Protein AF-A0A2G2DSK7-F1 (afdb_monomer_lite)

pLDDT: mean 80.47, std 18.81, range [43.06, 97.62]

Structure (mmCIF, N/CA/C/O backbone):
data_AF-A0A2G2DSK7-F1
#
_entry.id   AF-A0A2G2DSK7-F1
#
loop_
_atom_site.group_PDB
_atom_site.id
_atom_site.type_symbol
_atom_site.label_atom_id
_atom_site.label_alt_id
_atom_site.label_comp_id
_atom_site.label_asym_id
_atom_site.label_entity_id
_atom_site.label_seq_id
_atom_site.pdbx_PDB_ins_code
_atom_site.Cartn_x
_atom_site.Cartn_y
_atom_site.Cartn_z
_atom_site.occupancy
_atom_site.B_iso_or_equiv
_atom_site.auth_seq_id
_atom_site.auth_comp_id
_atom_site.auth_asym_id
_atom_site.auth_atom_id
_atom_site.pdbx_PDB_model_num
ATOM 1 N N . MET A 1 1 ? 7.469 10.365 53.364 1.00 54.75 1 MET A N 1
ATOM 2 C CA . MET A 1 1 ? 6.529 9.540 52.566 1.00 54.75 1 MET A CA 1
ATOM 3 C C . MET A 1 1 ? 5.933 10.265 51.353 1.00 54.75 1 MET A C 1
ATOM 5 O O . MET A 1 1 ? 5.627 9.580 50.392 1.00 54.75 1 MET A O 1
ATOM 9 N N . LYS A 1 2 ? 5.822 11.608 51.327 1.00 53.41 2 LYS A N 1
ATOM 10 C CA . LYS A 1 2 ? 5.332 12.360 50.147 1.00 53.41 2 LYS A CA 1
ATOM 11 C C . LYS A 1 2 ? 6.236 12.252 48.898 1.00 53.41 2 LYS A C 1
ATOM 13 O O . LYS A 1 2 ? 5.727 12.023 47.811 1.00 53.41 2 LYS A O 1
ATOM 18 N N . ASN A 1 3 ? 7.563 12.260 49.069 1.00 56.66 3 ASN A N 1
ATOM 19 C CA . ASN A 1 3 ? 8.513 12.261 47.939 1.00 56.66 3 ASN A CA 1
ATOM 20 C C . ASN A 1 3 ? 8.522 10.985 47.077 1.00 56.66 3 ASN A C 1
ATOM 22 O O . ASN A 1 3 ? 8.828 11.057 45.895 1.00 56.66 3 ASN A O 1
ATOM 26 N N . ILE A 1 4 ? 8.203 9.811 47.633 1.00 57.50 4 ILE A N 1
ATOM 27 C CA . ILE A 1 4 ? 8.248 8.545 46.871 1.00 57.50 4 ILE A CA 1
ATOM 28 C C . ILE A 1 4 ? 7.035 8.432 45.931 1.00 57.50 4 ILE A C 1
ATOM 30 O O . ILE A 1 4 ? 7.147 7.909 44.822 1.00 57.50 4 ILE A O 1
ATOM 34 N N . ILE A 1 5 ? 5.887 8.972 46.347 1.00 57.91 5 ILE A N 1
ATOM 35 C CA . ILE A 1 5 ? 4.645 8.955 45.565 1.00 57.91 5 ILE A CA 1
ATOM 36 C C . ILE A 1 5 ? 4.744 9.939 44.388 1.00 57.91 5 ILE A C 1
ATOM 38 O O . ILE A 1 5 ? 4.360 9.595 43.273 1.00 57.91 5 ILE A O 1
ATOM 42 N N . GLU A 1 6 ? 5.334 11.120 44.600 1.00 55.44 6 GLU A N 1
ATOM 43 C CA . GLU A 1 6 ? 5.540 12.125 43.543 1.00 55.44 6 GLU A CA 1
ATOM 44 C C . GLU A 1 6 ? 6.522 11.649 42.460 1.00 55.44 6 GLU A C 1
ATOM 46 O O . GLU A 1 6 ? 6.239 11.789 41.270 1.00 55.44 6 GLU A O 1
ATOM 51 N N . ILE A 1 7 ? 7.627 10.996 42.846 1.00 56.75 7 ILE A N 1
ATOM 52 C CA . ILE A 1 7 ? 8.589 10.410 41.892 1.00 56.75 7 ILE A CA 1
ATOM 53 C C . ILE A 1 7 ? 7.936 9.283 41.072 1.00 56.75 7 ILE A C 1
ATOM 55 O O . ILE A 1 7 ? 8.184 9.161 39.871 1.00 56.75 7 ILE A O 1
ATOM 59 N N . SER A 1 8 ? 7.052 8.496 41.695 1.00 56.62 8 SER A N 1
ATOM 60 C CA . SER A 1 8 ? 6.329 7.409 41.022 1.00 56.62 8 SER A CA 1
ATOM 61 C C . SER A 1 8 ? 5.320 7.929 39.986 1.00 56.62 8 SER A C 1
ATOM 63 O O . SER A 1 8 ? 5.209 7.355 38.905 1.00 56.62 8 SER A O 1
ATOM 65 N N . LEU A 1 9 ? 4.630 9.044 40.260 1.00 52.16 9 LEU A N 1
ATOM 66 C CA . LEU A 1 9 ? 3.704 9.672 39.304 1.00 52.16 9 LEU A CA 1
ATOM 67 C C . LEU A 1 9 ? 4.421 10.276 38.083 1.00 52.16 9 LEU A C 1
ATOM 69 O O . LEU A 1 9 ? 3.916 10.170 36.965 1.00 52.16 9 LEU A O 1
ATOM 73 N N . ILE A 1 10 ? 5.605 10.868 38.277 1.00 55.28 10 ILE A N 1
ATOM 74 C CA . ILE A 1 10 ? 6.415 11.449 37.191 1.00 55.28 10 ILE A CA 1
ATOM 75 C C . ILE A 1 10 ? 6.935 10.353 36.245 1.00 55.28 10 ILE A C 1
ATOM 77 O O . ILE A 1 10 ? 6.915 10.528 35.028 1.00 55.28 10 ILE A O 1
ATOM 81 N N . LEU A 1 11 ? 7.331 9.192 36.778 1.00 51.56 11 LEU A N 1
ATOM 82 C CA . LEU A 1 11 ? 7.752 8.044 35.965 1.00 51.56 11 LEU A CA 1
ATOM 83 C C . LEU A 1 11 ? 6.601 7.467 35.128 1.00 51.56 11 LEU A C 1
ATOM 85 O O . LEU A 1 11 ? 6.799 7.151 33.956 1.00 51.56 11 LEU A O 1
ATOM 89 N N . ILE A 1 12 ? 5.391 7.399 35.689 1.00 53.50 12 ILE A N 1
ATOM 90 C CA . ILE A 1 12 ? 4.203 6.943 34.957 1.00 53.50 12 ILE A CA 1
ATOM 91 C C . ILE A 1 12 ? 3.876 7.917 33.810 1.00 53.50 12 ILE A C 1
ATOM 93 O O . ILE A 1 12 ? 3.685 7.473 32.678 1.00 53.50 12 ILE A O 1
ATOM 97 N N . LEU A 1 13 ? 3.924 9.235 34.041 1.00 50.56 13 LEU A N 1
ATOM 98 C CA . LEU A 1 13 ? 3.701 10.254 33.000 1.00 50.56 13 LEU A CA 1
ATOM 99 C C . LEU A 1 13 ? 4.754 10.223 31.875 1.00 50.56 13 LEU A C 1
ATOM 101 O O . LEU A 1 13 ? 4.397 10.381 30.707 1.00 50.56 13 LEU A O 1
ATOM 105 N N . CYS A 1 14 ? 6.026 9.948 32.182 1.00 43.06 14 CYS A N 1
ATOM 106 C CA . CYS A 1 14 ? 7.065 9.814 31.154 1.00 43.06 14 CYS A CA 1
ATOM 107 C C . CYS A 1 14 ? 6.885 8.568 30.272 1.00 43.06 14 CYS A C 1
ATOM 109 O O . CYS A 1 14 ? 7.236 8.614 29.095 1.00 43.06 14 CYS A O 1
ATOM 111 N N . THR A 1 15 ? 6.305 7.477 30.787 1.00 44.25 15 THR A N 1
ATOM 112 C CA . THR A 1 15 ? 6.054 6.272 29.970 1.00 44.25 15 THR A CA 1
ATOM 113 C C . THR A 1 15 ? 4.864 6.407 29.019 1.00 44.25 15 THR A C 1
ATOM 115 O O . THR A 1 15 ? 4.910 5.856 27.921 1.00 44.25 15 THR A O 1
ATOM 118 N N . TYR A 1 16 ? 3.841 7.199 29.362 1.00 51.72 16 TYR A N 1
ATOM 119 C CA . TYR A 1 16 ? 2.740 7.485 28.430 1.00 51.72 16 TYR A CA 1
ATOM 120 C C . TYR A 1 16 ? 3.182 8.353 27.242 1.00 51.72 16 TYR A C 1
ATOM 122 O O . TYR A 1 16 ? 2.592 8.263 26.166 1.00 51.72 16 TYR A O 1
ATOM 130 N N . SER A 1 17 ? 4.247 9.146 27.399 1.00 46.12 17 SER A N 1
ATOM 131 C CA . SER A 1 17 ? 4.706 10.086 26.368 1.00 46.12 17 SER A CA 1
ATOM 132 C C . SER A 1 17 ? 5.450 9.428 25.193 1.00 46.12 17 SER A C 1
ATOM 134 O O . SER A 1 17 ? 5.630 10.059 24.156 1.00 46.12 17 SER A O 1
ATOM 136 N N . VAL A 1 18 ? 5.868 8.160 25.308 1.00 45.94 18 VAL A N 1
ATOM 137 C CA . VAL A 1 18 ? 6.689 7.501 24.267 1.00 45.94 18 VAL A CA 1
ATOM 138 C C . VAL A 1 18 ? 5.886 6.542 23.376 1.00 45.94 18 VAL A C 1
ATOM 140 O O . VAL A 1 18 ? 6.382 6.131 22.333 1.00 45.94 18 VAL A O 1
ATOM 143 N N . CYS A 1 19 ? 4.629 6.218 23.703 1.00 44.66 19 CYS A N 1
ATOM 144 C CA . CYS A 1 19 ? 3.861 5.236 22.918 1.00 44.66 19 CYS A CA 1
ATOM 145 C C . CYS A 1 19 ? 3.0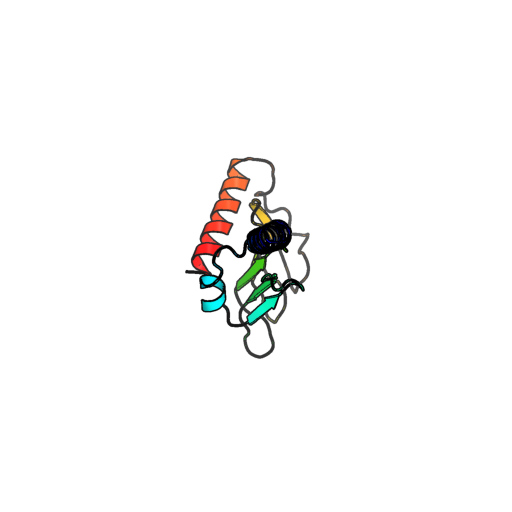93 5.811 21.713 1.00 44.66 19 CYS A C 1
ATOM 147 O O . CYS A 1 19 ? 2.518 5.047 20.945 1.00 44.66 19 CYS A O 1
ATOM 149 N N . SER A 1 20 ? 3.113 7.127 21.477 1.00 47.41 20 SER A N 1
ATOM 150 C CA . SER A 1 20 ? 2.587 7.704 20.225 1.00 47.41 20 SER A CA 1
ATOM 151 C C . SER A 1 20 ? 3.643 7.656 19.119 1.00 47.41 20 SER A C 1
ATOM 153 O O . SER A 1 20 ? 4.051 8.679 18.570 1.00 47.41 20 SER A O 1
ATOM 155 N N . ILE A 1 21 ? 4.140 6.458 18.805 1.00 48.31 21 ILE A N 1
ATOM 156 C CA . ILE A 1 21 ? 5.055 6.273 17.680 1.00 48.31 21 ILE A CA 1
ATOM 157 C C . ILE A 1 21 ? 4.213 6.176 16.400 1.00 48.31 21 ILE A C 1
ATOM 159 O O . ILE A 1 21 ? 3.685 5.127 16.056 1.00 48.31 21 ILE A O 1
ATOM 163 N N . ALA A 1 22 ? 4.121 7.301 15.691 1.00 50.16 22 ALA A N 1
ATOM 164 C CA . ALA A 1 22 ? 3.996 7.376 14.233 1.00 50.16 22 ALA A CA 1
ATOM 165 C C . ALA A 1 22 ? 2.778 6.721 13.538 1.00 50.16 22 ALA A C 1
ATOM 167 O O . ALA A 1 22 ? 2.927 6.194 12.437 1.00 50.16 22 ALA A O 1
ATOM 168 N N . GLN A 1 23 ? 1.557 6.859 14.060 1.00 51.16 23 GLN A N 1
ATOM 169 C CA . GLN A 1 23 ? 0.407 6.968 13.148 1.00 51.16 23 GLN A CA 1
ATOM 170 C C . GLN A 1 23 ? 0.253 8.431 12.744 1.00 51.16 23 GLN A C 1
ATOM 172 O O . GLN A 1 23 ? -0.558 9.178 13.282 1.00 51.16 23 GLN A O 1
ATOM 177 N N . ASP A 1 24 ? 1.109 8.840 11.807 1.00 59.94 24 ASP A N 1
ATOM 178 C CA . ASP A 1 24 ? 0.874 10.021 10.979 1.00 59.94 24 ASP A CA 1
ATOM 179 C C . ASP A 1 24 ? -0.570 9.929 10.462 1.00 59.94 24 ASP A C 1
ATOM 181 O O . ASP A 1 24 ? -0.951 8.867 9.972 1.00 59.94 24 ASP A O 1
ATOM 185 N N . ASN A 1 25 ? -1.384 10.965 10.685 1.00 67.31 25 ASN A N 1
ATOM 186 C CA . ASN A 1 25 ? -2.848 10.941 10.568 1.00 67.31 25 ASN A CA 1
ATOM 187 C C . ASN A 1 25 ? -3.322 10.077 9.374 1.00 67.31 25 ASN A C 1
ATOM 189 O O . ASN A 1 25 ? -3.170 10.485 8.225 1.00 67.31 25 ASN A O 1
ATOM 193 N N . THR A 1 26 ? -3.844 8.871 9.653 1.00 79.00 26 THR A N 1
ATOM 194 C CA . THR A 1 26 ? -4.308 7.897 8.643 1.00 79.00 26 THR A CA 1
ATOM 195 C C . THR A 1 26 ? -5.813 7.981 8.387 1.00 79.00 26 THR A C 1
ATOM 197 O O . THR A 1 26 ? -6.351 7.158 7.643 1.00 79.00 26 THR A O 1
ATOM 200 N N . ASP A 1 27 ? -6.498 8.988 8.936 1.00 85.44 27 ASP A N 1
ATOM 201 C CA . ASP A 1 27 ? -7.949 9.167 8.795 1.00 85.44 27 ASP A CA 1
ATOM 202 C C . ASP A 1 27 ? -8.369 9.217 7.319 1.00 85.44 27 ASP A C 1
ATOM 204 O O . ASP A 1 27 ? -9.394 8.665 6.921 1.00 85.44 27 ASP A O 1
ATOM 208 N N . HIS A 1 28 ? -7.526 9.812 6.474 1.00 85.88 28 HIS A N 1
ATOM 209 C CA . HIS A 1 28 ? -7.715 9.902 5.027 1.00 85.88 28 HIS A CA 1
ATOM 210 C C . HIS A 1 28 ? -7.606 8.548 4.308 1.00 85.88 28 HIS A C 1
ATOM 212 O O . HIS A 1 28 ? -8.289 8.317 3.311 1.00 85.88 28 HIS A O 1
ATOM 218 N N . VAL A 1 29 ? -6.771 7.632 4.805 1.00 87.81 29 VAL A N 1
ATOM 219 C CA . VAL A 1 29 ? -6.690 6.248 4.310 1.00 87.81 29 VAL A CA 1
ATOM 220 C C . VAL A 1 29 ? -7.944 5.488 4.730 1.00 87.81 29 VAL A C 1
ATOM 222 O O . VAL A 1 29 ? -8.565 4.827 3.898 1.00 87.81 29 VAL A O 1
ATOM 225 N N . ILE A 1 30 ? -8.336 5.612 6.000 1.00 85.88 30 ILE A N 1
ATOM 226 C CA . ILE A 1 30 ? -9.509 4.934 6.566 1.00 85.88 30 ILE A CA 1
ATOM 227 C C . ILE A 1 30 ? -10.789 5.363 5.836 1.00 85.88 30 ILE A C 1
ATOM 229 O O . ILE A 1 30 ? -11.627 4.524 5.521 1.00 85.88 30 ILE A O 1
ATOM 233 N N . ALA A 1 31 ? -10.921 6.648 5.501 1.00 88.94 31 ALA A N 1
ATOM 234 C CA . ALA A 1 31 ? -12.080 7.167 4.780 1.00 88.94 31 ALA A CA 1
ATOM 235 C C . ALA A 1 31 ? -12.207 6.629 3.341 1.00 88.94 31 ALA A C 1
ATOM 237 O O . ALA A 1 31 ? -13.314 6.537 2.810 1.00 88.94 31 ALA A O 1
ATOM 238 N N . GLN A 1 32 ? -11.089 6.277 2.698 1.00 93.25 32 GLN A N 1
ATOM 239 C CA . GLN A 1 32 ? -11.045 6.012 1.257 1.00 93.25 32 GLN A CA 1
ATOM 240 C C . GLN A 1 32 ? -10.993 4.520 0.887 1.00 93.25 32 GLN A C 1
ATOM 242 O O . GLN A 1 32 ? -11.260 4.149 -0.265 1.00 93.25 32 GLN A O 1
ATOM 247 N N . PHE A 1 33 ? -10.664 3.651 1.845 1.00 95.44 33 PHE A N 1
ATOM 248 C CA . PHE A 1 33 ? -10.586 2.204 1.660 1.00 95.44 33 PHE A CA 1
ATOM 249 C C . PHE A 1 33 ? -11.555 1.477 2.590 1.00 95.44 33 PHE A C 1
ATOM 251 O O . PHE A 1 33 ? -11.595 1.729 3.786 1.00 95.44 33 PHE A O 1
ATOM 258 N N . ASN A 1 34 ? -12.319 0.528 2.045 1.00 94.12 34 ASN A N 1
ATOM 259 C CA . ASN A 1 34 ? -13.325 -0.209 2.813 1.00 94.12 34 ASN A CA 1
ATOM 260 C C . ASN A 1 34 ? -12.775 -1.428 3.566 1.00 94.12 34 ASN A C 1
ATOM 262 O O . ASN A 1 34 ? -13.527 -2.112 4.257 1.00 94.12 34 ASN A O 1
ATOM 266 N N . THR A 1 35 ? -11.495 -1.760 3.399 1.00 96.06 35 THR A N 1
ATOM 267 C CA . THR A 1 35 ? -10.848 -2.868 4.103 1.00 96.06 35 THR A CA 1
ATOM 268 C C . THR A 1 35 ? -9.414 -2.505 4.456 1.00 96.06 35 THR 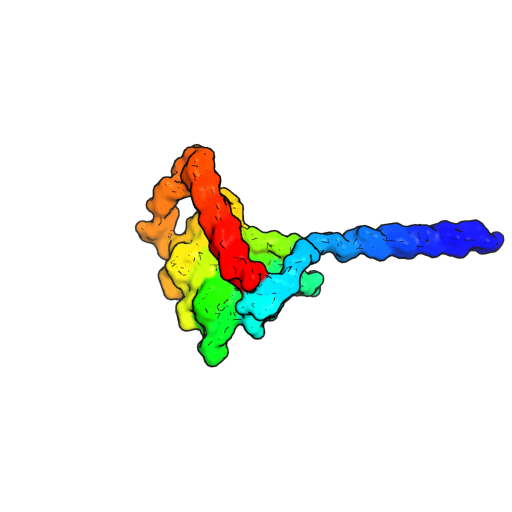A C 1
ATOM 270 O O . THR A 1 35 ? -8.654 -2.006 3.619 1.00 96.06 35 THR A O 1
ATOM 273 N N . LEU A 1 36 ? -9.057 -2.792 5.706 1.00 96.00 36 LEU A N 1
ATOM 274 C CA . LEU A 1 36 ? -7.745 -2.560 6.287 1.00 96.00 36 LEU A CA 1
ATOM 275 C C . LEU A 1 36 ? -7.266 -3.863 6.927 1.00 96.00 36 LEU A C 1
ATOM 277 O O . LEU A 1 36 ? -8.026 -4.530 7.629 1.00 96.00 36 LEU A O 1
ATOM 281 N N . GLU A 1 37 ? -6.007 -4.215 6.700 1.00 95.94 37 GLU A N 1
ATOM 282 C CA . GLU A 1 37 ? -5.319 -5.232 7.495 1.00 95.94 37 GLU A CA 1
ATOM 283 C C . GLU A 1 37 ? -4.225 -4.558 8.309 1.00 95.94 37 GLU A C 1
ATOM 285 O O . GLU A 1 37 ? -3.617 -3.582 7.859 1.00 95.94 37 GLU A O 1
ATOM 290 N N . TYR A 1 38 ? -3.946 -5.111 9.482 1.00 95.94 38 TYR A N 1
ATOM 291 C CA . TYR A 1 38 ? -3.049 -4.520 10.464 1.00 95.94 38 TYR A CA 1
ATOM 292 C C . TYR A 1 38 ? -1.887 -5.460 10.790 1.00 95.94 38 TYR A C 1
ATOM 294 O O . TYR A 1 38 ? -1.987 -6.685 10.671 1.00 95.94 38 TYR A O 1
ATOM 302 N N . TYR A 1 39 ? -0.767 -4.876 11.194 1.00 94.38 39 TYR A N 1
ATOM 303 C CA . TYR A 1 39 ? 0.280 -5.566 11.935 1.00 94.38 39 TYR A CA 1
ATOM 304 C C . TYR A 1 39 ? -0.205 -5.886 13.367 1.00 94.38 39 TYR A C 1
ATOM 306 O O . TYR A 1 39 ? -1.206 -5.322 13.813 1.00 94.38 39 TYR A O 1
ATOM 314 N N . PRO A 1 40 ? 0.475 -6.782 14.114 1.00 96.00 40 PRO A N 1
ATOM 315 C CA . PRO A 1 40 ? 0.075 -7.131 15.484 1.00 96.00 40 PRO A CA 1
ATOM 316 C C . PRO A 1 40 ? 0.032 -5.947 16.462 1.00 96.00 40 PRO A C 1
ATOM 318 O O . PRO A 1 40 ? -0.684 -6.000 17.455 1.00 96.00 40 PRO A O 1
ATOM 321 N N . ASP A 1 41 ? 0.780 -4.882 16.176 1.00 92.12 41 ASP A N 1
ATOM 322 C CA . ASP A 1 41 ? 0.816 -3.628 16.935 1.00 92.12 41 ASP A CA 1
ATOM 323 C C . ASP A 1 41 ? -0.314 -2.650 16.553 1.00 92.12 41 ASP A C 1
ATOM 325 O O . ASP A 1 41 ? -0.321 -1.509 17.001 1.00 92.12 41 ASP A O 1
ATOM 329 N N . SER A 1 42 ? -1.281 -3.085 15.736 1.00 92.25 42 SER A N 1
ATOM 330 C CA . SER A 1 42 ? -2.377 -2.266 15.192 1.00 92.25 42 SER A CA 1
ATOM 331 C C . SER A 1 42 ? -1.946 -1.168 14.211 1.00 92.25 42 SER A C 1
ATOM 333 O O . SER A 1 42 ? -2.761 -0.327 13.824 1.00 92.25 42 SER A O 1
ATOM 335 N N . THR A 1 43 ? -0.703 -1.188 13.727 1.00 92.38 43 THR A N 1
ATOM 336 C CA . THR A 1 43 ? -0.283 -0.357 12.593 1.00 92.38 43 THR A CA 1
ATOM 337 C C . THR A 1 43 ? -0.942 -0.866 11.310 1.00 92.38 43 THR A C 1
ATOM 339 O O . THR A 1 43 ? -0.929 -2.070 11.046 1.00 92.38 43 THR A O 1
ATOM 342 N N . ILE A 1 44 ? -1.520 0.018 10.481 1.00 95.31 44 ILE A N 1
ATOM 343 C CA . ILE A 1 44 ? -2.075 -0.385 9.175 1.00 95.31 44 ILE A CA 1
ATOM 344 C C . ILE A 1 44 ? -0.956 -1.036 8.358 1.00 95.31 44 ILE A C 1
ATOM 346 O O . ILE A 1 44 ? 0.108 -0.454 8.181 1.00 95.31 44 ILE A O 1
ATOM 350 N N . LYS A 1 45 ? -1.205 -2.241 7.852 1.00 96.38 45 LYS A N 1
ATOM 351 C CA . LYS A 1 45 ? -0.306 -2.999 6.976 1.00 96.38 45 LYS A CA 1
ATOM 352 C C . LYS A 1 45 ? -0.679 -2.812 5.514 1.00 96.38 45 LYS A C 1
ATOM 354 O O . LYS A 1 45 ? 0.191 -2.605 4.667 1.00 96.38 45 LYS A O 1
ATOM 359 N N . ILE A 1 46 ? -1.970 -2.880 5.201 1.00 96.62 46 ILE A N 1
ATOM 360 C CA . ILE A 1 46 ? -2.477 -2.659 3.848 1.00 96.62 46 ILE A CA 1
ATOM 361 C C . ILE A 1 46 ? -3.890 -2.078 3.888 1.00 96.62 46 ILE A C 1
ATOM 363 O O . ILE A 1 46 ? -4.715 -2.482 4.703 1.00 96.62 46 ILE A O 1
ATOM 367 N N . ALA A 1 47 ? -4.158 -1.148 2.975 1.00 97.19 47 ALA A N 1
ATOM 368 C CA . ALA A 1 47 ? -5.475 -0.585 2.714 1.00 97.19 47 ALA A CA 1
ATOM 369 C C . ALA A 1 47 ? -5.903 -0.889 1.274 1.00 97.19 47 ALA A C 1
ATOM 371 O O . ALA A 1 47 ? -5.130 -0.678 0.330 1.00 97.19 47 ALA A O 1
ATOM 372 N N . TYR A 1 48 ? -7.115 -1.416 1.090 1.00 97.19 48 TYR A N 1
ATOM 373 C CA . TYR A 1 48 ? -7.639 -1.799 -0.221 1.00 97.19 48 TYR A CA 1
ATOM 374 C C . TYR A 1 48 ? -9.169 -1.819 -0.264 1.00 97.19 48 TYR A C 1
ATOM 376 O O . TYR A 1 48 ? -9.847 -1.680 0.748 1.00 97.19 48 TYR A O 1
ATOM 384 N N . ASN A 1 49 ? -9.709 -1.999 -1.472 1.00 94.81 49 ASN A N 1
ATOM 385 C CA . ASN A 1 49 ? -11.139 -2.174 -1.689 1.00 94.81 49 ASN A CA 1
ATOM 386 C C . ASN A 1 49 ? -11.467 -3.594 -2.155 1.00 94.81 49 ASN A C 1
ATOM 388 O O . ASN A 1 49 ? -10.809 -4.158 -3.039 1.00 94.81 49 ASN A O 1
ATOM 392 N N . LEU A 1 50 ? -12.528 -4.159 -1.588 1.00 93.62 50 LEU A N 1
ATOM 393 C CA . LEU A 1 50 ? -13.119 -5.412 -2.045 1.00 93.62 50 LEU A CA 1
ATOM 394 C C . LEU A 1 50 ? -14.146 -5.179 -3.161 1.00 93.62 50 LEU A C 1
ATOM 396 O O . LEU A 1 50 ? -14.869 -4.183 -3.186 1.00 93.62 50 LEU A O 1
ATOM 400 N N . LYS A 1 51 ? -14.247 -6.141 -4.082 1.00 91.56 51 LYS A N 1
ATOM 401 C CA . LYS A 1 51 ? -15.410 -6.307 -4.962 1.00 91.56 51 LYS A CA 1
ATOM 402 C C . LYS A 1 51 ? -15.884 -7.756 -4.876 1.00 91.56 51 LYS A C 1
ATOM 404 O O . LYS A 1 51 ? -15.269 -8.641 -5.475 1.00 91.56 51 LYS A O 1
ATOM 409 N N . GLY A 1 52 ? -16.970 -7.988 -4.137 1.00 91.12 52 GLY A N 1
ATOM 410 C CA . GLY A 1 52 ? -17.315 -9.328 -3.652 1.00 91.12 52 GLY A CA 1
ATOM 411 C C . GLY A 1 52 ? -16.241 -9.814 -2.674 1.00 91.12 52 GLY A C 1
ATOM 412 O O . GLY A 1 52 ? -15.730 -9.022 -1.893 1.00 91.12 52 GLY A O 1
ATOM 413 N N . ASN A 1 53 ? -15.807 -11.070 -2.793 1.00 91.00 53 ASN A N 1
ATOM 414 C CA . ASN A 1 53 ? -14.804 -11.664 -1.890 1.00 91.00 53 ASN A CA 1
ATOM 415 C C . ASN A 1 53 ? -13.357 -11.532 -2.401 1.00 91.00 53 ASN A C 1
ATOM 417 O O . ASN A 1 53 ? -12.498 -12.344 -2.065 1.00 91.00 53 ASN A O 1
ATOM 421 N N . LYS A 1 54 ? -13.080 -10.575 -3.296 1.00 93.06 54 LYS A N 1
ATOM 422 C CA . LYS A 1 54 ? -11.753 -10.410 -3.908 1.00 93.06 54 LYS A CA 1
ATOM 423 C C . LYS A 1 54 ? -11.304 -8.958 -3.877 1.00 93.06 54 LYS A C 1
ATOM 425 O O . LYS A 1 54 ? -12.066 -8.061 -4.242 1.00 93.06 54 LYS A O 1
ATOM 430 N N . ILE A 1 55 ? -10.029 -8.756 -3.550 1.00 92.81 55 ILE A N 1
ATOM 431 C CA . ILE A 1 55 ? -9.369 -7.450 -3.633 1.00 92.81 55 ILE A CA 1
ATOM 432 C C . ILE A 1 55 ? -9.376 -6.960 -5.085 1.00 92.81 55 ILE A C 1
ATOM 434 O O . ILE A 1 55 ? -9.070 -7.716 -6.023 1.00 92.81 55 ILE A O 1
ATOM 438 N N . ARG A 1 56 ? -9.727 -5.687 -5.288 1.00 94.19 56 ARG A N 1
ATOM 439 C CA . ARG A 1 56 ? -9.788 -5.073 -6.614 1.00 94.19 56 ARG A CA 1
ATOM 440 C C . ARG A 1 56 ? -9.434 -3.591 -6.581 1.00 94.19 56 ARG A C 1
ATOM 442 O O . ARG A 1 56 ? -9.914 -2.833 -5.752 1.00 94.19 56 ARG A O 1
ATOM 449 N N . GLY A 1 57 ? -8.706 -3.159 -7.608 1.00 95.38 57 GLY A N 1
ATOM 450 C CA . GLY A 1 57 ? -8.367 -1.750 -7.784 1.00 95.38 57 GLY A CA 1
ATOM 451 C C . GLY A 1 57 ? -7.076 -1.403 -7.064 1.00 95.38 57 GLY A C 1
ATOM 452 O O . GLY A 1 57 ? -6.220 -2.269 -6.913 1.00 95.38 57 GLY A O 1
ATOM 453 N N . TYR A 1 58 ? -6.906 -0.132 -6.714 1.00 97.19 58 TYR A N 1
ATOM 454 C CA . TYR A 1 58 ? -5.696 0.319 -6.037 1.00 97.19 58 TYR A CA 1
ATOM 455 C C . TYR A 1 58 ? -5.643 -0.158 -4.584 1.00 97.19 58 TYR A C 1
ATOM 457 O O . TYR A 1 58 ? -6.679 -0.312 -3.941 1.00 97.19 58 TYR A O 1
ATOM 465 N N . SER A 1 59 ? -4.425 -0.348 -4.092 1.00 97.38 59 SER A N 1
ATOM 466 C CA . SER A 1 59 ? -4.108 -0.616 -2.693 1.00 97.38 59 SER A CA 1
ATOM 467 C C . SER A 1 59 ? -2.850 0.139 -2.284 1.00 97.38 59 SER A C 1
ATOM 469 O O . SER A 1 59 ? -1.987 0.407 -3.131 1.00 97.38 59 SER A O 1
ATOM 471 N N . VAL A 1 60 ? -2.727 0.410 -0.990 1.00 97.62 60 VAL A N 1
ATOM 472 C CA . VAL A 1 60 ? -1.531 0.990 -0.370 1.00 97.62 60 VAL A CA 1
ATOM 473 C C . VAL A 1 60 ? -1.013 0.018 0.683 1.00 97.62 60 VAL A C 1
ATOM 475 O O . VAL A 1 60 ? -1.778 -0.397 1.547 1.00 97.62 60 VAL A O 1
ATOM 478 N N . GLU A 1 61 ? 0.262 -0.359 0.602 1.00 96.81 61 GLU A N 1
ATOM 479 C CA . GLU A 1 61 ? 0.946 -1.147 1.635 1.00 96.81 61 GLU A CA 1
ATOM 480 C C . GLU A 1 61 ? 1.882 -0.242 2.425 1.00 96.81 61 GLU A C 1
ATOM 482 O O . GLU A 1 61 ? 2.569 0.619 1.861 1.00 96.81 61 GLU A O 1
ATOM 487 N N . PHE A 1 62 ? 1.923 -0.477 3.727 1.00 95.81 62 PHE A N 1
ATOM 488 C CA . PHE A 1 62 ? 2.676 0.297 4.696 1.00 95.81 62 PHE A CA 1
ATOM 489 C C . PHE A 1 62 ? 3.709 -0.607 5.369 1.00 95.81 62 PHE A C 1
ATOM 491 O O . PHE A 1 62 ? 3.548 -1.826 5.408 1.00 95.81 62 PHE A O 1
ATOM 498 N N . ASN A 1 63 ? 4.797 -0.024 5.863 1.00 95.25 63 ASN A N 1
ATOM 499 C CA . ASN A 1 63 ? 5.728 -0.741 6.728 1.00 95.25 63 ASN A CA 1
ATOM 500 C C . ASN A 1 63 ? 5.206 -0.777 8.178 1.00 95.25 63 ASN A C 1
ATOM 502 O O . ASN A 1 63 ? 4.210 -0.137 8.512 1.00 95.25 63 ASN A O 1
ATOM 506 N N . SER A 1 64 ? 5.922 -1.468 9.067 1.00 93.44 64 SER A N 1
ATOM 507 C CA . SER A 1 64 ? 5.577 -1.564 10.495 1.00 93.44 64 SER A CA 1
ATOM 508 C C . SER A 1 64 ? 5.647 -0.233 11.255 1.00 93.44 64 SER A C 1
ATOM 510 O O . SER A 1 64 ? 5.316 -0.187 12.426 1.00 93.44 64 SER A O 1
ATOM 512 N N . THR A 1 65 ? 6.097 0.850 10.615 1.00 90.56 65 THR A N 1
ATOM 513 C CA . THR A 1 65 ? 6.121 2.201 11.197 1.00 90.56 65 THR A CA 1
ATOM 514 C C . THR A 1 65 ? 5.020 3.093 10.615 1.00 90.56 65 THR A C 1
ATOM 516 O O . THR A 1 65 ? 5.144 4.312 10.681 1.00 90.56 65 THR A O 1
ATOM 519 N N . GLY A 1 66 ? 4.036 2.525 9.908 1.00 91.75 66 GLY A N 1
ATOM 520 C CA . GLY A 1 66 ? 2.925 3.263 9.298 1.00 91.75 66 GLY A CA 1
ATOM 521 C C . GLY A 1 66 ? 3.284 4.067 8.044 1.00 91.75 66 GLY A C 1
ATOM 522 O O . GLY A 1 66 ? 2.453 4.809 7.529 1.00 91.75 66 GLY A O 1
ATOM 523 N N . ARG A 1 67 ? 4.504 3.938 7.503 1.00 93.50 67 ARG A N 1
ATOM 524 C CA . ARG A 1 67 ? 4.916 4.668 6.293 1.00 93.50 67 ARG A CA 1
ATOM 525 C C . ARG A 1 67 ? 4.458 3.923 5.041 1.00 93.50 67 ARG A C 1
ATOM 527 O O . ARG A 1 67 ? 4.745 2.729 4.932 1.00 93.50 67 ARG A O 1
ATOM 534 N N . PRO A 1 68 ? 3.828 4.594 4.059 1.00 95.44 68 PRO A N 1
ATOM 535 C CA . PRO A 1 68 ? 3.454 3.952 2.807 1.00 95.44 68 PRO A CA 1
ATOM 536 C C . PRO A 1 68 ? 4.723 3.566 2.035 1.00 95.44 68 PRO A C 1
ATOM 538 O O . PRO A 1 68 ? 5.589 4.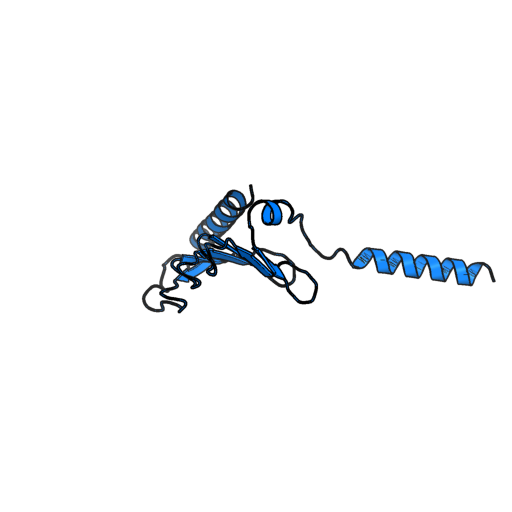404 1.774 1.00 95.44 68 PRO A O 1
ATOM 541 N N . ILE A 1 69 ? 4.830 2.290 1.668 1.00 95.75 69 ILE A N 1
ATOM 542 C CA . ILE A 1 69 ? 5.992 1.720 0.971 1.00 95.75 69 ILE A CA 1
ATOM 543 C C . ILE A 1 69 ? 5.656 1.214 -0.424 1.00 95.75 69 ILE A C 1
ATOM 545 O O . ILE A 1 69 ? 6.523 1.266 -1.290 1.00 95.75 69 ILE A O 1
ATOM 549 N N . TRP A 1 70 ? 4.416 0.777 -0.671 1.00 96.75 70 TRP A N 1
ATOM 550 C CA . TRP A 1 70 ? 3.995 0.314 -1.991 1.00 96.75 70 TRP A CA 1
ATOM 551 C C . TRP A 1 70 ? 2.610 0.805 -2.375 1.00 96.75 70 TRP A C 1
ATOM 553 O O . TRP A 1 70 ? 1.691 0.820 -1.562 1.00 96.75 70 TRP A O 1
ATOM 563 N N . ILE A 1 71 ? 2.442 1.137 -3.656 1.00 97.50 71 ILE A N 1
ATOM 564 C CA . ILE A 1 71 ? 1.132 1.413 -4.246 1.00 97.50 71 ILE A CA 1
ATOM 565 C C . ILE A 1 71 ? 1.016 0.680 -5.573 1.00 97.50 71 ILE A C 1
ATOM 567 O O . ILE A 1 71 ? 1.869 0.806 -6.455 1.00 97.50 71 ILE A O 1
ATOM 571 N N . GLY A 1 72 ? -0.075 -0.052 -5.750 1.00 96.94 72 GLY A N 1
ATOM 572 C CA . GLY A 1 72 ? -0.327 -0.782 -6.983 1.00 96.94 72 GLY A CA 1
ATOM 573 C C . GLY A 1 72 ? -1.765 -1.236 -7.090 1.00 96.94 72 GLY A C 1
ATOM 574 O O . GLY A 1 72 ? -2.631 -0.752 -6.363 1.00 96.94 72 GLY A O 1
ATOM 575 N N . LYS A 1 73 ? -2.035 -2.118 -8.054 1.00 96.62 73 LYS A N 1
ATOM 576 C CA . LYS A 1 73 ? -3.381 -2.633 -8.297 1.00 96.62 73 LYS A CA 1
ATOM 577 C C . LYS A 1 73 ? -3.476 -4.120 -8.016 1.00 96.62 73 LYS A C 1
ATOM 579 O O . LYS A 1 73 ? -2.592 -4.891 -8.390 1.00 96.62 73 LYS A O 1
ATOM 584 N N . TYR A 1 74 ? -4.625 -4.510 -7.485 1.00 96.00 74 TYR A N 1
ATOM 585 C CA . TYR A 1 74 ? -5.116 -5.875 -7.501 1.00 96.00 74 TYR A CA 1
ATOM 586 C C . TYR A 1 74 ? -6.117 -6.081 -8.640 1.00 96.00 74 TYR A C 1
ATOM 588 O O . TYR A 1 74 ? -6.980 -5.238 -8.921 1.00 96.00 74 TYR A O 1
ATOM 596 N N . ARG A 1 75 ? -6.033 -7.248 -9.279 1.00 94.69 75 ARG A N 1
ATOM 597 C CA . ARG A 1 75 ? -7.021 -7.757 -10.233 1.00 94.69 75 ARG A CA 1
ATOM 598 C C . ARG A 1 75 ? -7.381 -9.181 -9.827 1.00 94.69 75 ARG A C 1
ATOM 600 O O . ARG A 1 75 ? -6.526 -10.057 -9.839 1.00 94.69 75 ARG A O 1
ATOM 607 N N . ASN A 1 76 ? -8.652 -9.405 -9.491 1.00 91.44 76 ASN A N 1
ATOM 608 C CA . ASN A 1 76 ? -9.170 -10.698 -9.030 1.00 91.44 76 ASN A CA 1
ATOM 609 C C . ASN A 1 76 ? -8.416 -11.262 -7.809 1.00 91.44 76 ASN A C 1
ATOM 611 O O . ASN A 1 76 ? -8.168 -12.462 -7.755 1.00 91.44 76 ASN A O 1
ATOM 615 N N . GLY A 1 77 ? -8.056 -10.408 -6.847 1.00 94.50 77 GLY A N 1
ATOM 616 C CA . GLY A 1 77 ? -7.335 -10.816 -5.636 1.00 94.50 77 GLY A CA 1
ATOM 617 C C . GLY A 1 77 ? -5.819 -10.963 -5.796 1.00 94.50 77 GLY A C 1
ATOM 618 O O . GLY A 1 77 ? -5.143 -11.238 -4.817 1.00 94.50 77 GLY A O 1
ATOM 619 N N . LEU A 1 78 ? -5.262 -10.733 -6.990 1.00 95.94 78 LEU A N 1
ATOM 620 C CA . LEU A 1 78 ? -3.824 -10.868 -7.249 1.00 95.94 78 LEU A CA 1
ATOM 621 C C . LEU A 1 78 ? -3.185 -9.526 -7.613 1.00 95.94 78 LEU A C 1
ATOM 623 O O . LEU A 1 78 ? -3.786 -8.747 -8.363 1.00 95.94 78 LEU A O 1
ATOM 627 N N . LYS A 1 79 ? -1.954 -9.278 -7.142 1.00 95.94 79 LYS A N 1
ATOM 628 C CA . LYS A 1 79 ? -1.148 -8.129 -7.584 1.00 95.94 79 LYS A CA 1
ATOM 629 C C . LYS A 1 79 ? -1.026 -8.141 -9.111 1.00 95.94 79 LYS A C 1
ATOM 631 O O . LYS A 1 79 ? -0.793 -9.181 -9.735 1.00 95.94 79 LYS A O 1
ATOM 636 N N . HIS A 1 80 ? -1.223 -6.980 -9.726 1.00 95.25 80 HIS A N 1
ATOM 637 C CA . HIS A 1 80 ? -1.245 -6.836 -11.174 1.00 95.25 80 HIS A CA 1
ATOM 638 C C . HIS A 1 80 ? -0.686 -5.487 -11.633 1.00 95.25 80 HIS A C 1
ATOM 640 O O . HIS A 1 80 ? -0.992 -4.439 -11.062 1.00 95.25 80 HIS A O 1
ATOM 646 N N . GLY A 1 81 ? 0.071 -5.514 -12.728 1.00 93.94 81 GLY A N 1
ATOM 647 C CA . GLY A 1 81 ? 0.664 -4.332 -13.335 1.00 93.94 81 GLY A CA 1
ATOM 648 C C . GLY A 1 81 ? 1.818 -3.769 -12.510 1.00 93.94 81 GLY A C 1
ATOM 649 O O . GLY A 1 81 ? 2.447 -4.479 -11.727 1.00 93.94 81 GLY A O 1
ATOM 650 N N . LYS A 1 82 ? 2.118 -2.484 -12.721 1.00 93.19 82 LYS A N 1
ATOM 651 C CA . LYS A 1 82 ? 3.237 -1.800 -12.066 1.00 93.19 82 LYS A CA 1
ATOM 652 C C . LYS A 1 82 ? 2.864 -1.408 -10.638 1.00 93.19 82 LYS A C 1
ATOM 654 O O . LYS A 1 82 ? 1.863 -0.727 -10.419 1.00 93.19 82 LYS A O 1
ATOM 659 N N . TRP A 1 83 ? 3.704 -1.819 -9.704 1.00 93.88 83 TRP A N 1
ATOM 660 C CA . TRP A 1 83 ? 3.684 -1.457 -8.296 1.00 93.88 83 TRP A CA 1
ATOM 661 C C . TRP A 1 83 ? 4.838 -0.502 -8.026 1.00 93.88 83 TRP A C 1
ATOM 663 O O . TRP A 1 83 ? 5.977 -0.819 -8.359 1.00 93.88 83 TRP A O 1
ATOM 673 N N . LEU A 1 84 ? 4.536 0.674 -7.488 1.00 93.38 84 LEU A N 1
ATOM 674 C CA . LEU A 1 84 ? 5.512 1.721 -7.199 1.00 93.38 84 LEU A CA 1
ATOM 675 C C . LEU A 1 84 ? 5.973 1.609 -5.752 1.00 93.38 84 LEU A C 1
ATOM 677 O O . LEU A 1 84 ? 5.130 1.446 -4.871 1.00 93.38 84 LEU A O 1
ATOM 681 N N . GLN A 1 85 ? 7.276 1.741 -5.538 1.00 92.81 85 GLN A N 1
ATOM 682 C CA . GLN A 1 85 ? 7.900 1.819 -4.226 1.00 92.81 85 GLN A CA 1
ATOM 683 C C . GLN A 1 85 ? 8.174 3.283 -3.861 1.00 92.81 85 GLN A C 1
ATOM 685 O O . GLN A 1 85 ? 8.365 4.131 -4.738 1.00 92.81 85 GLN A O 1
ATOM 690 N N . ASN A 1 86 ? 8.170 3.596 -2.568 1.00 90.69 86 ASN A N 1
ATOM 691 C CA . ASN A 1 86 ? 8.385 4.957 -2.071 1.00 90.69 86 ASN A CA 1
ATOM 692 C C . ASN A 1 86 ? 9.812 5.499 -2.297 1.00 90.69 86 ASN A C 1
ATOM 694 O O . ASN A 1 86 ? 9.995 6.713 -2.309 1.00 90.69 86 ASN A O 1
ATOM 698 N N . ASP A 1 87 ? 10.792 4.623 -2.513 1.00 87.12 87 ASP A N 1
ATOM 699 C CA . ASP A 1 87 ? 12.199 4.938 -2.805 1.00 87.12 87 ASP A CA 1
ATOM 700 C C . ASP A 1 87 ? 12.496 5.106 -4.309 1.00 87.12 87 ASP A C 1
ATOM 702 O O . ASP A 1 87 ? 13.655 5.178 -4.715 1.00 87.12 87 ASP A O 1
ATOM 706 N N . GLY A 1 88 ? 11.445 5.147 -5.136 1.00 85.94 88 GLY A N 1
ATOM 707 C CA . GLY A 1 88 ? 11.538 5.271 -6.589 1.00 85.94 88 GLY A CA 1
ATOM 708 C C . GLY A 1 88 ? 11.639 3.938 -7.333 1.00 85.94 88 GLY A C 1
ATOM 709 O O . GLY A 1 88 ? 11.538 3.923 -8.564 1.00 85.94 88 GLY A O 1
ATOM 710 N N . GLY A 1 89 ? 11.761 2.821 -6.612 1.00 85.56 89 GLY A N 1
ATOM 711 C CA . GLY A 1 89 ? 11.689 1.481 -7.173 1.00 85.56 89 GLY A CA 1
ATOM 712 C C . GLY A 1 89 ? 10.315 1.147 -7.762 1.00 85.56 89 GLY A C 1
ATOM 713 O O . GLY A 1 89 ? 9.296 1.805 -7.526 1.00 85.56 89 GLY A O 1
ATOM 714 N N . SER A 1 90 ? 10.261 0.080 -8.557 1.00 89.88 90 SER A N 1
ATOM 715 C CA . SER A 1 90 ? 8.986 -0.503 -8.970 1.00 89.88 90 SER A CA 1
ATOM 716 C C . SER A 1 90 ? 9.115 -1.987 -9.283 1.00 89.88 90 SER A C 1
ATOM 718 O O . SER A 1 90 ? 10.198 -2.467 -9.607 1.00 89.88 90 SER A O 1
ATOM 720 N N . ARG A 1 91 ? 7.999 -2.712 -9.205 1.00 89.44 91 ARG A N 1
ATOM 721 C CA . ARG A 1 91 ? 7.896 -4.123 -9.598 1.00 89.44 91 ARG A CA 1
ATOM 722 C C . ARG A 1 91 ? 6.721 -4.301 -10.543 1.00 89.44 91 ARG A C 1
ATOM 724 O O . ARG A 1 91 ? 5.657 -3.724 -10.311 1.00 89.44 91 ARG A O 1
ATOM 731 N N . LEU A 1 92 ? 6.891 -5.092 -11.598 1.00 91.19 92 LEU A N 1
ATOM 732 C CA . LEU A 1 92 ? 5.774 -5.490 -12.449 1.00 91.19 92 LEU A CA 1
ATOM 733 C C . LEU A 1 92 ? 5.237 -6.842 -11.980 1.00 91.19 92 LEU A C 1
ATOM 735 O O . LEU A 1 92 ? 6.011 -7.771 -11.781 1.00 91.19 92 LEU A O 1
ATOM 739 N N . TYR A 1 93 ? 3.918 -6.944 -11.821 1.00 92.62 93 TYR A N 1
ATOM 740 C CA . TYR A 1 93 ? 3.244 -8.190 -11.471 1.00 92.62 93 TYR A CA 1
ATOM 741 C C . TYR A 1 93 ? 2.316 -8.678 -12.584 1.00 92.62 93 TYR A C 1
ATOM 743 O O . TYR A 1 93 ? 1.509 -7.913 -13.130 1.00 92.62 93 TYR A O 1
ATOM 751 N N . LYS A 1 94 ? 2.338 -9.985 -12.847 1.00 92.62 94 LYS A N 1
ATOM 752 C CA . LYS A 1 94 ? 1.418 -10.671 -13.759 1.00 92.62 94 LYS A CA 1
ATOM 753 C C . LYS A 1 94 ? 0.854 -11.907 -13.064 1.00 92.62 94 LYS A C 1
ATOM 755 O O . LYS A 1 94 ? 1.572 -12.849 -12.777 1.00 92.62 94 LYS A O 1
ATOM 760 N N . ARG A 1 95 ? -0.463 -11.897 -12.810 1.00 90.12 95 ARG A N 1
ATOM 761 C CA . ARG A 1 95 ? -1.183 -12.965 -12.083 1.00 90.12 95 ARG A CA 1
ATOM 762 C C . ARG A 1 95 ? -0.594 -13.250 -10.689 1.00 90.12 95 ARG A C 1
ATOM 764 O O . ARG A 1 95 ? -0.530 -14.395 -10.278 1.00 90.12 95 ARG A O 1
ATOM 771 N N . GLY A 1 96 ? -0.204 -12.205 -9.956 1.00 92.38 96 GLY A N 1
ATOM 772 C CA . GLY A 1 96 ? 0.328 -12.329 -8.593 1.00 92.38 96 GLY A CA 1
ATOM 773 C C . GLY A 1 96 ? 1.831 -12.597 -8.510 1.00 92.38 96 GLY A C 1
ATOM 774 O O . GLY A 1 96 ? 2.410 -12.389 -7.450 1.00 92.38 96 GLY A O 1
ATOM 775 N N . GLU A 1 97 ? 2.477 -12.955 -9.617 1.00 92.62 97 GLU A N 1
ATOM 776 C CA . GLU A 1 97 ? 3.916 -13.214 -9.676 1.00 92.62 97 GLU A CA 1
ATOM 777 C C . GLU A 1 97 ? 4.678 -12.003 -10.213 1.00 92.62 97 GLU A C 1
ATOM 779 O O . GLU A 1 97 ? 4.132 -11.216 -10.993 1.00 92.62 97 GLU A O 1
ATOM 784 N N . ILE A 1 98 ? 5.939 -11.855 -9.798 1.00 89.44 98 ILE A N 1
ATOM 785 C CA . ILE A 1 98 ? 6.843 -10.844 -10.352 1.00 89.44 98 ILE A CA 1
ATOM 786 C C . ILE A 1 98 ? 7.153 -11.223 -11.802 1.00 89.44 98 ILE A C 1
ATOM 788 O O . ILE A 1 98 ? 7.653 -12.310 -12.083 1.00 89.44 98 ILE A O 1
ATOM 792 N N . ASP A 1 99 ? 6.867 -10.308 -12.723 1.00 88.94 99 ASP A N 1
ATOM 793 C CA . ASP A 1 99 ? 7.178 -10.461 -14.139 1.00 88.94 99 ASP A CA 1
ATOM 794 C C . ASP A 1 99 ? 8.621 -10.008 -14.401 1.00 88.94 99 ASP A C 1
ATOM 796 O O . ASP A 1 99 ? 8.899 -8.836 -14.681 1.00 88.94 99 ASP A O 1
ATOM 800 N N . TRP A 1 100 ? 9.555 -10.955 -14.274 1.00 72.44 100 TRP A N 1
ATOM 801 C CA . TRP A 1 100 ? 10.985 -10.729 -14.495 1.00 72.44 100 TRP A CA 1
ATOM 802 C C . TRP A 1 100 ? 11.303 -10.227 -15.909 1.00 72.44 100 TRP A C 1
ATOM 804 O O . TRP A 1 100 ? 12.250 -9.461 -16.074 1.00 72.44 100 TRP A O 1
ATOM 814 N N . GLY A 1 101 ? 10.479 -10.571 -16.907 1.00 60.56 101 GLY A N 1
ATOM 815 C CA . GLY A 1 101 ? 10.668 -10.158 -18.303 1.00 60.56 101 GLY A CA 1
ATOM 816 C C . GLY A 1 101 ? 10.486 -8.655 -18.543 1.00 60.56 101 GLY A C 1
ATOM 817 O O . GLY A 1 101 ? 10.929 -8.138 -19.563 1.00 60.56 101 GLY A O 1
ATOM 818 N N . TYR A 1 102 ? 9.878 -7.943 -17.591 1.00 53.47 102 TYR A N 1
ATOM 819 C CA . TYR A 1 102 ? 9.617 -6.500 -17.647 1.00 53.47 102 TYR A CA 1
ATOM 820 C C . TYR A 1 102 ? 10.267 -5.712 -16.500 1.00 53.47 102 TYR A C 1
ATOM 822 O O . TYR A 1 102 ? 10.109 -4.490 -16.425 1.00 53.47 102 TYR A O 1
ATOM 830 N N . SER A 1 103 ? 10.995 -6.378 -15.596 1.00 52.84 103 SER A N 1
ATOM 831 C CA . SER A 1 103 ? 11.596 -5.722 -14.426 1.00 52.84 103 SER A CA 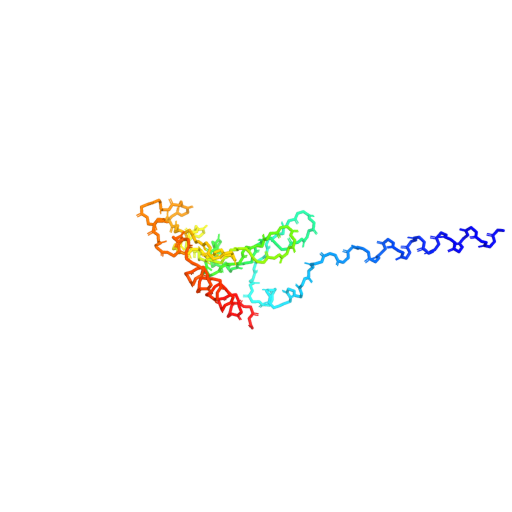1
ATOM 832 C C . SER A 1 103 ? 12.761 -4.784 -14.785 1.00 52.84 103 SER A C 1
ATOM 834 O O . SER A 1 103 ? 13.179 -3.987 -13.947 1.00 52.84 103 SER A O 1
ATOM 836 N N . LEU A 1 104 ? 13.226 -4.803 -16.040 1.00 49.78 104 LEU A N 1
ATOM 837 C CA . LEU A 1 104 ? 14.110 -3.799 -16.647 1.00 49.78 104 LEU A CA 1
ATOM 838 C C . LEU A 1 104 ? 13.308 -2.598 -17.176 1.00 49.78 104 LEU A C 1
ATOM 840 O O . LEU A 1 104 ? 13.448 -2.154 -18.313 1.00 49.78 104 LEU A O 1
ATOM 844 N N . GLY A 1 105 ? 12.447 -2.033 -16.333 1.00 48.56 105 GLY A N 1
ATOM 845 C CA . GLY A 1 105 ? 12.033 -0.654 -16.537 1.00 48.56 105 GLY A CA 1
ATOM 846 C C . GLY A 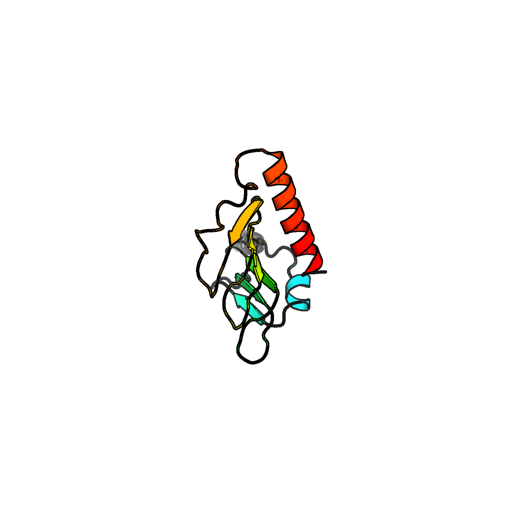1 105 ? 13.243 0.230 -16.257 1.00 48.56 105 GLY A C 1
ATOM 847 O O . GLY A 1 105 ? 13.646 0.332 -15.106 1.00 48.56 105 GLY A O 1
ATOM 848 N N . LEU A 1 106 ? 13.797 0.865 -17.291 1.00 47.44 106 LEU A N 1
ATOM 849 C CA . LEU A 1 106 ? 14.894 1.854 -17.306 1.00 47.44 106 LEU A CA 1
ATOM 850 C C . LEU A 1 106 ? 14.707 3.091 -16.383 1.00 47.44 106 LEU A C 1
ATOM 852 O O . LEU A 1 106 ? 15.274 4.149 -16.623 1.00 47.44 106 LEU A O 1
ATOM 856 N N . GLU A 1 107 ? 13.917 2.990 -15.315 1.00 52.44 107 GLU A N 1
ATOM 857 C CA . GLU A 1 107 ? 13.799 3.987 -14.247 1.00 52.44 107 GLU A CA 1
ATOM 858 C C . GLU A 1 107 ? 14.692 3.648 -13.037 1.00 52.44 107 GLU A C 1
ATOM 860 O O . GLU A 1 107 ? 14.926 4.519 -12.206 1.00 52.44 107 GLU A O 1
ATOM 865 N N . SER A 1 108 ? 15.234 2.423 -12.965 1.00 46.50 108 SER A N 1
ATOM 866 C CA . SER A 1 108 ? 16.159 1.945 -11.920 1.00 46.50 108 SER A CA 1
ATOM 867 C C . SER A 1 108 ? 17.645 1.990 -12.308 1.00 46.50 108 SER A C 1
ATOM 869 O O . SER A 1 108 ? 18.495 1.591 -11.513 1.00 46.50 108 SER A O 1
ATOM 871 N N . VAL A 1 109 ? 18.001 2.520 -13.485 1.00 46.53 109 VAL A N 1
ATOM 872 C CA . VAL A 1 109 ? 19.409 2.791 -13.821 1.00 46.53 109 VAL A CA 1
ATOM 873 C C . VAL A 1 109 ? 19.818 4.116 -13.187 1.00 46.53 109 VAL A C 1
ATOM 875 O O . VAL A 1 109 ? 19.737 5.147 -13.839 1.00 46.53 109 VAL A O 1
ATOM 878 N N . GLY A 1 110 ? 20.171 4.071 -11.897 1.00 47.34 110 GLY A N 1
ATOM 879 C CA . GLY A 1 110 ? 21.194 4.879 -11.206 1.00 47.34 110 GLY A CA 1
ATOM 880 C C . GLY A 1 110 ? 21.285 6.402 -11.396 1.00 47.34 110 GLY A C 1
ATOM 881 O O . GLY A 1 110 ? 22.215 6.999 -10.868 1.00 47.34 110 GLY A O 1
ATOM 882 N N . LEU A 1 111 ? 20.382 7.052 -12.127 1.00 53.47 111 LEU A N 1
ATOM 883 C CA . LEU A 1 111 ? 20.385 8.491 -12.349 1.00 53.47 111 LEU A CA 1
ATOM 884 C C . LEU A 1 111 ? 19.401 9.132 -11.376 1.00 53.47 111 LEU A C 1
ATOM 886 O O . LEU A 1 111 ? 18.208 8.818 -11.369 1.00 53.47 111 LEU A O 1
ATOM 890 N N . GLU A 1 112 ? 19.906 10.072 -10.586 1.00 61.22 112 GLU A N 1
ATOM 891 C CA . GLU A 1 112 ? 19.174 10.822 -9.562 1.00 61.22 112 GLU A CA 1
ATOM 892 C C . GLU A 1 112 ? 17.831 11.384 -10.075 1.00 61.22 112 GLU A C 1
ATOM 894 O O . GLU A 1 112 ? 16.804 11.317 -9.396 1.00 61.22 112 GLU A O 1
ATOM 899 N N . MET A 1 113 ? 17.792 11.829 -11.337 1.00 56.31 113 MET A N 1
ATOM 900 C CA . MET A 1 113 ? 16.587 12.352 -11.992 1.00 56.31 113 MET A CA 1
ATOM 901 C C . MET A 1 113 ? 15.507 11.284 -12.256 1.00 56.31 113 MET A C 1
ATOM 903 O O . MET A 1 113 ? 14.309 11.563 -12.132 1.00 56.31 113 MET A O 1
ATOM 907 N N . GLY A 1 114 ? 15.906 10.059 -12.619 1.00 64.19 114 GLY A N 1
ATOM 908 C CA . GLY A 1 114 ? 14.989 8.934 -12.840 1.00 64.19 114 GLY A CA 1
ATOM 909 C C . GLY A 1 114 ? 14.313 8.508 -11.539 1.00 64.19 114 GLY A C 1
ATOM 910 O O . GLY A 1 114 ? 13.088 8.371 -11.490 1.00 64.19 114 GLY A O 1
ATOM 911 N N . ASN A 1 115 ? 15.102 8.436 -10.465 1.00 73.31 115 ASN A N 1
ATOM 912 C CA . ASN A 1 115 ? 14.609 8.155 -9.123 1.00 73.31 115 ASN A CA 1
ATOM 913 C C . ASN A 1 115 ? 13.627 9.249 -8.646 1.00 73.31 115 ASN A C 1
ATOM 915 O O . ASN A 1 115 ? 12.475 8.963 -8.308 1.00 73.31 115 ASN A O 1
ATOM 919 N N . MET A 1 116 ? 14.010 10.526 -8.760 1.00 81.62 116 MET A N 1
ATOM 920 C CA . MET A 1 116 ? 13.171 11.658 -8.350 1.00 81.62 116 MET A CA 1
ATOM 921 C C . MET A 1 116 ? 11.805 11.682 -9.058 1.00 81.62 116 MET A C 1
ATOM 923 O O . MET A 1 116 ? 10.776 11.996 -8.453 1.00 81.62 116 MET A O 1
ATOM 927 N N . LYS A 1 117 ? 11.754 11.325 -10.348 1.00 87.38 117 LYS A N 1
ATOM 928 C CA . LYS A 1 117 ? 10.496 11.228 -11.105 1.00 87.38 117 LYS A CA 1
ATOM 929 C C . LYS A 1 117 ? 9.595 10.110 -10.574 1.00 87.38 117 LYS A C 1
ATOM 931 O O . LYS A 1 117 ? 8.379 10.304 -10.484 1.00 87.38 117 LYS A O 1
ATOM 936 N N . SER A 1 118 ? 10.168 8.962 -10.225 1.00 84.88 118 SER A N 1
ATOM 937 C CA . SER A 1 118 ? 9.432 7.829 -9.658 1.00 84.88 118 SER A CA 1
ATOM 938 C C . 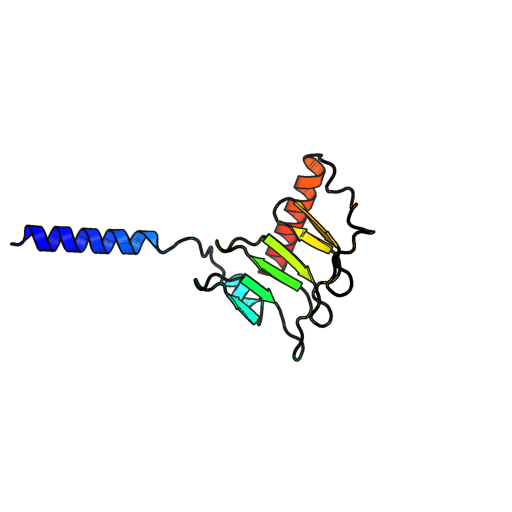SER A 1 118 ? 8.904 8.129 -8.255 1.00 84.88 118 SER A C 1
ATOM 940 O O . SER A 1 118 ? 7.719 7.904 -8.008 1.00 84.88 118 SER A O 1
ATOM 942 N N . ILE A 1 119 ? 9.710 8.754 -7.391 1.00 90.06 119 ILE A N 1
ATOM 943 C CA . ILE A 1 119 ? 9.278 9.223 -6.063 1.00 90.06 119 ILE A CA 1
ATOM 944 C C . ILE A 1 119 ? 8.107 10.208 -6.193 1.00 90.06 119 ILE A C 1
ATOM 946 O O . ILE A 1 119 ? 7.069 10.040 -5.552 1.00 90.06 119 ILE A O 1
ATOM 950 N N . LYS A 1 120 ? 8.201 11.192 -7.100 1.00 93.25 120 LYS A N 1
ATOM 951 C CA . LYS A 1 120 ? 7.101 12.143 -7.356 1.00 93.25 120 LYS A CA 1
ATOM 952 C C . LYS A 1 120 ? 5.825 11.450 -7.836 1.00 93.25 120 LYS A C 1
ATOM 954 O O . LYS A 1 120 ? 4.721 11.851 -7.464 1.00 93.25 120 LYS A O 1
ATOM 959 N N . ARG A 1 121 ? 5.943 10.406 -8.664 1.00 93.25 121 ARG A N 1
ATOM 960 C CA . ARG A 1 121 ? 4.785 9.603 -9.095 1.00 93.25 121 ARG A CA 1
ATOM 961 C C . ARG A 1 121 ? 4.157 8.850 -7.931 1.00 93.25 121 ARG A C 1
ATOM 963 O O . ARG A 1 121 ? 2.930 8.833 -7.855 1.00 93.25 121 ARG A O 1
ATOM 970 N N . PHE A 1 122 ? 4.967 8.267 -7.049 1.00 94.12 122 PHE A N 1
ATOM 971 C CA . PHE A 1 122 ? 4.486 7.623 -5.830 1.00 94.12 122 PHE A CA 1
ATOM 972 C C . PHE A 1 122 ? 3.705 8.621 -4.968 1.00 94.12 122 PHE A C 1
ATOM 974 O O . PHE A 1 122 ? 2.529 8.395 -4.698 1.00 94.12 122 PHE A O 1
ATOM 981 N N . GLN A 1 123 ? 4.306 9.768 -4.638 1.00 95.00 123 GLN A N 1
ATOM 982 C CA . GLN A 1 123 ? 3.686 10.813 -3.814 1.00 95.00 123 GLN A CA 1
ATOM 983 C C . GLN A 1 123 ? 2.372 11.325 -4.416 1.00 95.00 123 GLN A C 1
ATOM 985 O O . GLN A 1 123 ? 1.356 11.405 -3.729 1.00 95.00 123 GLN A O 1
ATOM 990 N N . LYS A 1 124 ? 2.357 11.621 -5.724 1.00 96.19 124 LYS A N 1
ATOM 991 C CA . LYS A 1 124 ? 1.149 12.078 -6.425 1.00 96.19 124 LYS A CA 1
ATOM 992 C C . LYS A 1 124 ? 0.053 11.016 -6.430 1.00 96.19 124 LYS A C 1
ATOM 994 O O . LYS A 1 124 ? -1.124 11.351 -6.317 1.00 96.19 124 LYS A O 1
ATOM 999 N N . LEU A 1 125 ? 0.422 9.749 -6.613 1.00 95.25 125 LEU A N 1
ATOM 1000 C CA . LEU A 1 125 ? -0.537 8.655 -6.601 1.00 95.25 125 LEU A CA 1
ATOM 1001 C C . LEU A 1 125 ? -1.103 8.440 -5.196 1.00 95.25 125 LEU A C 1
ATOM 1003 O O . LEU A 1 125 ? -2.318 8.326 -5.084 1.00 95.25 125 LEU A O 1
ATOM 1007 N N . TYR A 1 126 ? -0.257 8.446 -4.163 1.00 95.00 126 TYR A N 1
ATOM 1008 C CA . TYR A 1 126 ? -0.676 8.363 -2.764 1.00 95.00 126 TYR A CA 1
ATOM 1009 C C . TYR A 1 126 ? -1.671 9.470 -2.432 1.00 95.00 126 TYR A C 1
ATOM 1011 O O . TYR A 1 126 ? -2.825 9.183 -2.146 1.00 95.00 126 TYR A O 1
ATOM 1019 N N . ALA A 1 127 ? -1.280 10.729 -2.650 1.00 94.44 127 ALA A N 1
ATOM 1020 C CA . ALA A 1 127 ? -2.128 11.885 -2.391 1.00 94.44 127 ALA A CA 1
ATOM 1021 C C . ALA A 1 127 ? -3.444 11.862 -3.180 1.00 94.44 127 ALA A C 1
ATOM 1023 O O . ALA A 1 127 ? -4.412 12.470 -2.760 1.00 94.44 127 ALA A O 1
ATOM 1024 N N . ARG A 1 128 ? -3.512 11.199 -4.341 1.00 94.56 128 ARG A N 1
ATOM 1025 C CA . ARG A 1 128 ? -4.771 11.037 -5.086 1.00 94.56 128 ARG A CA 1
ATOM 1026 C C . ARG A 1 128 ? -5.672 9.957 -4.482 1.00 94.56 128 ARG A C 1
ATOM 1028 O O . ARG A 1 128 ? -6.883 10.043 -4.627 1.00 94.56 128 ARG A O 1
ATOM 1035 N N . LEU A 1 129 ? -5.083 8.909 -3.916 1.00 91.94 129 LEU A N 1
ATOM 1036 C CA . LEU A 1 129 ? -5.798 7.761 -3.358 1.00 91.94 129 LEU A CA 1
ATOM 1037 C C . LEU A 1 129 ? -6.239 7.968 -1.914 1.00 91.94 129 LEU A C 1
ATOM 1039 O O . LEU A 1 129 ? -6.895 7.087 -1.382 1.00 91.94 129 LEU A O 1
ATOM 1043 N N . THR A 1 130 ? -5.837 9.063 -1.283 1.00 89.31 130 THR A N 1
ATOM 1044 C CA . THR A 1 130 ? -6.097 9.344 0.130 1.00 89.31 130 THR A CA 1
ATOM 1045 C C . THR A 1 130 ? -6.469 10.820 0.309 1.00 89.31 130 THR A C 1
ATOM 1047 O O . THR A 1 130 ? -6.011 11.469 1.240 1.00 89.31 130 THR A O 1
ATOM 1050 N N . LYS A 1 131 ? -7.155 11.410 -0.668 1.00 81.75 131 LYS A N 1
ATOM 1051 C CA . LYS A 1 131 ? -7.609 12.804 -0.625 1.00 81.75 131 LYS A CA 1
ATOM 1052 C C . LYS A 1 131 ? -9.090 12.866 -0.334 1.00 81.75 131 LYS A C 1
ATOM 1054 O O . LYS A 1 131 ? -9.786 11.945 -0.810 1.00 81.75 131 LYS A O 1
#

Sequence (131 aa):
MKNIIEISLILILCTYSVCSIAQDNTDHVIAQFNTLEYYPDSTIKIAYNLKGNKIRGYSVEFNSTGRPIWIGKYRNGLKHGKWLQNDGGSRLYKRGEIDWGYSLGLESVGLEMGNMKSIKRFQKLYARLTK

Secondary structure (DSSP, 8-state):
-HHHHHHHHHHHHHHHTT--------HHHHHH-SEEEE-TTS-EEEEEEEETTEEEEEEEEE-TTS-EEEEEEEETTEEEEEEEETTS-EEEEETTEE-GGG---TTSSS-HHHHHHHHHHHHHHHHHHT-

Foldseek 3Di:
DVVVVVVVVVVVVVVVVPPPQAPPPCVLLPVQAPDFDADPSRQTQKGFHDDPPATFAKMFGADNRNHTAWIATDDRNATAAWIAGLQLAIFHDDRNDTDPVPNPPVLPPPDPVSRVVSNVVVVVVVVVSRD

Radius of gyration: 20.06 Å; chains: 1; bounding box: 38×26×71 Å